Protein AF-A0ABD3DBG8-F1 (afdb_monomer)

Sequence (83 aa):
MVEKKEKYAEEGIEKSEQEIVTEVFGHANGYIKGLGYGPKPPGKRNSQLHKELEETRAELGESRTDKEAYKSTVDALTDQLKE

Mean predicted aligned error: 17.59 Å

Organism: NCBI:txid1961234

Structure (mmCIF, N/CA/C/O backbone):
data_AF-A0ABD3DBG8-F1
#
_entry.id   AF-A0ABD3DBG8-F1
#
loop_
_atom_site.group_PDB
_atom_site.id
_atom_site.type_symbol
_atom_site.label_atom_id
_atom_site.label_alt_id
_atom_site.label_comp_id
_atom_site.label_asym_id
_atom_site.label_entity_id
_atom_site.label_seq_id
_atom_site.pdbx_PDB_ins_code
_atom_site.Cartn_x
_atom_site.Cartn_y
_atom_site.Cartn_z
_atom_site.occupancy
_atom_site.B_iso_or_equiv
_atom_site.auth_seq_id
_atom_site.auth_comp_id
_atom_site.auth_asym_id
_atom_site.auth_atom_id
_atom_site.pdbx_PDB_model_num
ATOM 1 N N . MET A 1 1 ? -44.000 -28.858 72.768 1.00 41.34 1 MET A N 1
ATOM 2 C CA . MET A 1 1 ? -42.871 -28.838 71.814 1.00 41.34 1 MET A CA 1
ATOM 3 C C . MET A 1 1 ? -43.123 -27.677 70.872 1.00 41.34 1 MET A C 1
ATOM 5 O O . MET A 1 1 ? -44.173 -27.654 70.251 1.00 41.34 1 MET A O 1
ATOM 9 N N . VAL A 1 2 ? -42.271 -26.654 70.904 1.00 42.28 2 VAL A N 1
ATOM 10 C CA . VAL A 1 2 ? -42.457 -25.420 70.129 1.00 42.28 2 VAL A CA 1
ATOM 11 C C . VAL A 1 2 ? -41.687 -25.580 68.827 1.00 42.28 2 VAL A C 1
ATOM 13 O O . VAL A 1 2 ? -40.457 -25.598 68.842 1.00 42.28 2 VAL A O 1
ATOM 16 N N . GLU A 1 3 ? -42.406 -25.734 67.719 1.00 50.28 3 GLU A N 1
ATOM 17 C CA . GLU A 1 3 ? -41.829 -25.651 66.381 1.00 50.28 3 GLU A CA 1
ATOM 18 C C . GLU A 1 3 ? -41.327 -24.221 66.170 1.00 50.28 3 GLU A C 1
ATOM 20 O O . GLU A 1 3 ? -42.093 -23.253 66.144 1.00 50.28 3 GLU A O 1
ATOM 25 N N . LYS A 1 4 ? -40.002 -24.074 66.095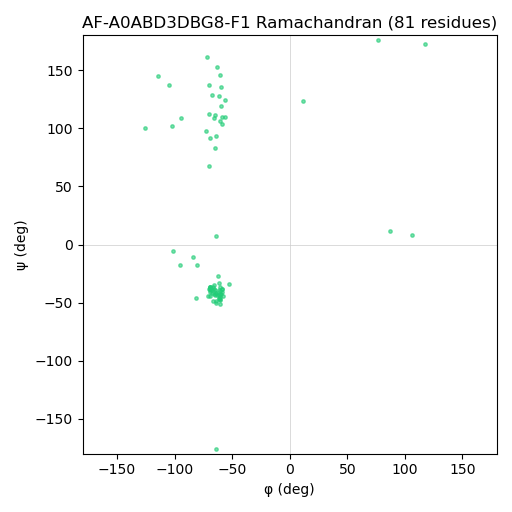 1.00 47.25 4 LYS A N 1
ATOM 26 C CA . LYS A 1 4 ? -39.372 -22.814 65.722 1.00 47.25 4 LYS A CA 1
ATOM 27 C C . LYS A 1 4 ? -39.754 -22.529 64.273 1.00 47.25 4 LYS A C 1
ATOM 29 O O . LYS A 1 4 ? -39.258 -23.182 63.365 1.00 47.25 4 LYS A O 1
ATOM 34 N N . LYS A 1 5 ? -40.615 -21.532 64.066 1.00 51.19 5 LYS A N 1
ATOM 35 C CA . LYS A 1 5 ? -40.715 -20.849 62.776 1.00 51.19 5 LYS A CA 1
ATOM 36 C C . LYS A 1 5 ? -39.350 -20.225 62.506 1.00 51.19 5 LYS A C 1
ATOM 38 O O . LYS A 1 5 ? -38.977 -19.263 63.179 1.00 51.19 5 LYS A O 1
ATOM 43 N N . GLU A 1 6 ? -38.597 -20.804 61.580 1.00 52.12 6 GLU A N 1
ATOM 44 C CA . GLU A 1 6 ? -37.422 -20.161 61.007 1.00 52.12 6 GLU A CA 1
ATOM 45 C C . GLU A 1 6 ? -37.892 -18.851 60.376 1.00 52.12 6 GLU A C 1
ATOM 47 O O . GLU A 1 6 ? -38.575 -18.822 59.354 1.00 52.12 6 GLU A O 1
ATOM 52 N N . LYS A 1 7 ? -37.608 -17.744 61.063 1.00 42.12 7 LYS A N 1
ATOM 53 C CA . LYS A 1 7 ? -37.695 -16.420 60.470 1.00 42.12 7 LYS A CA 1
ATOM 54 C C . LYS A 1 7 ? -36.507 -16.317 59.526 1.00 42.12 7 LYS A C 1
ATOM 56 O O . LYS A 1 7 ? -35.402 -16.027 59.975 1.00 42.12 7 LYS A O 1
ATOM 61 N N . TYR A 1 8 ? -36.735 -16.566 58.243 1.00 46.56 8 TYR A N 1
ATOM 62 C CA . TYR A 1 8 ? -35.863 -16.032 57.208 1.00 46.56 8 TYR A CA 1
ATOM 63 C C . TYR A 1 8 ? -36.019 -14.515 57.284 1.00 46.56 8 TYR A C 1
ATOM 65 O O . TYR A 1 8 ? -36.987 -13.944 56.789 1.00 46.56 8 TYR A O 1
ATOM 73 N N . ALA A 1 9 ? -35.137 -13.872 58.044 1.00 45.75 9 ALA A N 1
ATOM 74 C CA . ALA A 1 9 ? -34.918 -12.450 57.899 1.00 45.75 9 ALA A CA 1
ATOM 75 C C . ALA A 1 9 ? -34.228 -12.290 56.545 1.00 45.75 9 ALA A C 1
ATOM 77 O O . ALA A 1 9 ? -33.013 -12.432 56.439 1.00 45.75 9 ALA A O 1
ATOM 78 N N . GLU A 1 10 ? -35.017 -12.084 55.493 1.00 54.91 10 GLU A N 1
ATOM 79 C CA . GLU A 1 10 ? -34.509 -11.459 54.281 1.00 54.91 10 GLU A CA 1
ATOM 80 C C . GLU A 1 10 ? -34.126 -10.027 54.664 1.00 54.91 10 GLU A C 1
ATOM 82 O O . GLU A 1 10 ? -34.894 -9.084 54.496 1.00 54.91 10 GLU A O 1
ATOM 87 N N . GLU A 1 11 ? -32.925 -9.851 55.213 1.00 58.94 11 GLU A N 1
ATOM 88 C CA . GLU A 1 11 ? -32.205 -8.584 55.092 1.00 58.94 11 GLU A CA 1
ATOM 89 C C . GLU A 1 11 ? -31.766 -8.465 53.628 1.00 58.94 11 GLU A C 1
ATOM 91 O O . GLU A 1 11 ? -30.598 -8.605 53.267 1.00 58.94 11 GLU A O 1
ATOM 96 N N . GLY A 1 12 ? -32.757 -8.313 52.750 1.00 60.84 12 GLY A N 1
ATOM 97 C CA . GLY A 1 12 ? -32.543 -8.025 51.350 1.00 60.84 12 GLY A CA 1
ATOM 98 C C . GLY A 1 12 ? -32.024 -6.603 51.255 1.00 60.84 12 GLY A C 1
ATOM 99 O O . GLY A 1 12 ? -32.743 -5.653 51.551 1.00 60.84 12 GLY A O 1
ATOM 100 N N . ILE A 1 13 ? -30.766 -6.449 50.855 1.00 70.25 13 ILE A N 1
ATOM 101 C CA . ILE A 1 13 ? -30.288 -5.166 50.349 1.00 70.25 13 ILE A CA 1
ATOM 102 C C . ILE A 1 13 ? -31.154 -4.856 49.125 1.00 70.25 13 ILE A C 1
ATOM 104 O O . ILE A 1 13 ? -31.164 -5.645 48.178 1.00 70.25 13 ILE A O 1
ATOM 108 N N . GLU A 1 14 ? -31.899 -3.749 49.156 1.00 76.56 14 GLU A N 1
ATOM 109 C CA . GLU A 1 14 ? -32.620 -3.270 47.977 1.00 76.56 14 GLU A CA 1
ATOM 110 C C . GLU A 1 14 ? -31.599 -3.014 46.867 1.00 76.56 14 GLU A C 1
ATOM 112 O O . GLU A 1 14 ? -30.768 -2.112 46.959 1.00 76.56 14 GLU A O 1
ATOM 117 N N . LYS A 1 15 ? -31.637 -3.858 45.836 1.00 76.38 15 LYS A N 1
ATOM 118 C CA . LYS A 1 15 ? -30.838 -3.710 44.624 1.00 76.38 15 LYS A CA 1
ATOM 119 C C . LYS A 1 15 ? -31.743 -3.218 43.511 1.00 76.38 15 LYS A C 1
ATOM 121 O O . LYS A 1 15 ? -32.858 -3.712 43.333 1.00 76.38 15 LYS A O 1
ATOM 126 N N . SER A 1 16 ? -31.249 -2.266 42.739 1.00 80.62 16 SER A N 1
ATOM 127 C CA . SER A 1 16 ? -31.868 -1.874 41.480 1.00 80.62 16 SER A CA 1
ATOM 128 C C . SER A 1 16 ? -31.855 -3.045 40.493 1.00 80.62 16 SER A C 1
ATOM 130 O O . SER A 1 16 ? -30.970 -3.904 40.522 1.00 80.62 16 SER A O 1
ATOM 132 N N . GLU A 1 17 ? -32.812 -3.066 39.564 1.00 74.69 17 GLU A N 1
ATOM 133 C CA . GLU A 1 17 ? -32.873 -4.087 38.508 1.00 74.69 17 GLU A CA 1
ATOM 134 C C . GLU A 1 17 ? -31.544 -4.205 37.742 1.00 74.69 17 GLU A C 1
ATOM 136 O O . GLU A 1 17 ? -31.126 -5.295 37.365 1.00 74.69 17 GLU A O 1
ATOM 141 N N . GLN A 1 18 ? -30.835 -3.088 37.564 1.00 72.19 18 GLN A N 1
ATOM 142 C CA . GLN A 1 18 ? -29.547 -3.024 36.873 1.00 72.19 18 GLN A CA 1
ATOM 143 C C . GLN A 1 18 ? -28.420 -3.710 37.655 1.00 72.19 18 GLN A C 1
ATOM 145 O O . GLN A 1 18 ? -27.575 -4.377 37.054 1.00 72.19 18 GLN A O 1
ATOM 150 N N . GLU A 1 19 ? -28.407 -3.583 38.982 1.00 78.38 19 GLU A N 1
ATOM 151 C CA . GLU A 1 19 ? -27.442 -4.267 39.850 1.00 78.38 19 GLU A CA 1
ATOM 152 C C . GLU A 1 19 ? -27.681 -5.774 39.848 1.00 78.38 19 GLU A C 1
ATOM 154 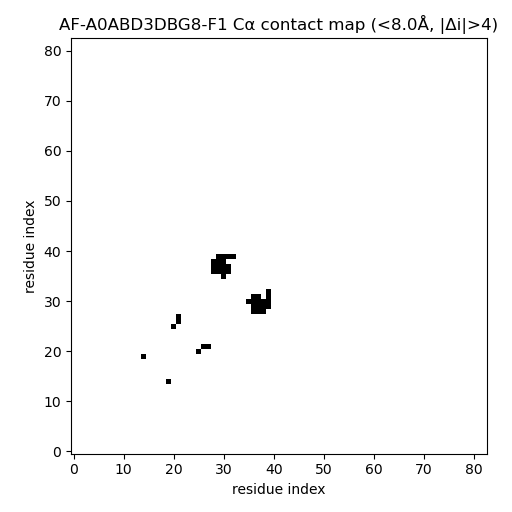O O . GLU A 1 19 ? -26.730 -6.538 39.699 1.00 78.38 19 GLU A O 1
ATOM 159 N N . ILE A 1 20 ? -28.948 -6.194 39.905 1.00 79.50 20 IL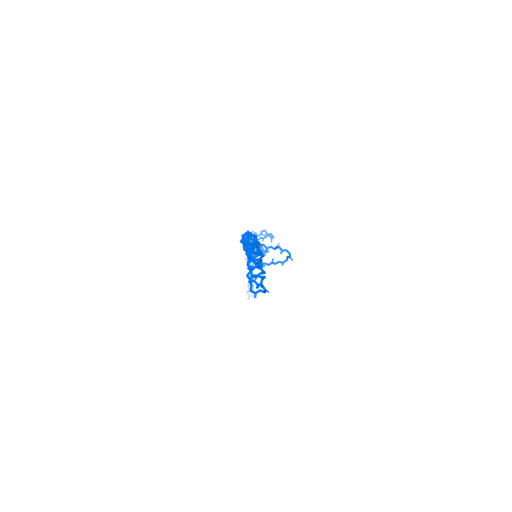E A N 1
ATOM 160 C CA . ILE A 1 20 ? -29.335 -7.608 39.803 1.00 79.50 20 ILE A CA 1
ATOM 161 C C . ILE A 1 20 ? -28.897 -8.176 38.449 1.00 79.50 20 ILE A C 1
ATOM 163 O O . ILE A 1 20 ? -28.276 -9.235 38.383 1.00 79.50 20 ILE A O 1
ATOM 167 N N . VAL A 1 21 ? -29.169 -7.458 37.356 1.00 72.75 21 VAL A N 1
ATOM 168 C CA . VAL A 1 21 ? -28.761 -7.871 36.006 1.00 72.75 21 VAL A CA 1
ATOM 169 C C . VAL A 1 21 ? -27.240 -7.990 35.900 1.00 72.75 21 VAL A C 1
ATOM 171 O O . VAL A 1 21 ? -26.746 -8.961 35.333 1.00 72.75 21 VAL A O 1
ATOM 174 N N . THR A 1 22 ? -26.489 -7.049 36.470 1.00 77.56 22 THR A N 1
ATOM 175 C CA . THR A 1 22 ? -25.018 -7.057 36.429 1.00 77.56 22 THR A CA 1
ATOM 176 C C . THR A 1 22 ? -24.421 -8.183 37.272 1.00 77.56 22 THR A C 1
ATOM 178 O O . THR A 1 22 ? -23.422 -8.784 36.884 1.00 77.56 22 THR A O 1
ATOM 181 N N . GLU A 1 23 ? -25.023 -8.493 38.416 1.00 75.12 23 GLU A N 1
ATOM 182 C CA . GLU A 1 23 ? -24.600 -9.588 39.289 1.00 75.12 23 GLU A CA 1
ATOM 183 C C . GLU A 1 23 ? -24.876 -10.962 38.665 1.00 75.12 23 GLU A C 1
ATOM 185 O O . GLU A 1 23 ? -24.035 -11.854 38.751 1.00 75.12 23 GLU A O 1
ATOM 190 N N . VAL A 1 24 ? -26.021 -11.122 37.992 1.00 70.94 24 VAL A N 1
ATOM 191 C CA . VAL A 1 24 ? -26.438 -12.396 37.384 1.00 70.94 24 VAL A CA 1
ATOM 192 C C . VAL A 1 24 ? -25.771 -12.639 36.029 1.00 70.94 24 VAL A C 1
ATOM 194 O O . VAL A 1 24 ? -25.293 -13.741 35.763 1.00 70.94 24 VAL A O 1
ATOM 197 N N . PHE A 1 25 ? -25.746 -11.632 35.155 1.00 70.50 25 PHE A N 1
ATOM 198 C CA . PHE A 1 25 ? -25.274 -11.769 33.772 1.00 70.50 25 PHE A CA 1
ATOM 199 C C . PHE A 1 25 ? -23.855 -11.228 33.551 1.00 70.50 25 PHE A C 1
ATOM 201 O O . PHE A 1 25 ? -23.293 -11.403 32.468 1.00 70.50 25 PHE A O 1
ATOM 208 N N . GLY A 1 26 ? -23.255 -10.599 34.564 1.00 69.50 26 GLY A N 1
ATOM 209 C CA . GLY A 1 26 ? -21.993 -9.880 34.433 1.00 69.50 26 GLY A CA 1
ATOM 210 C C . GLY A 1 26 ? -22.160 -8.514 33.760 1.00 69.50 26 GLY A C 1
ATOM 211 O O . GLY A 1 26 ? -23.235 -8.125 33.305 1.00 69.50 26 GLY A O 1
ATOM 212 N N . HIS A 1 27 ? -21.063 -7.760 33.678 1.00 68.56 27 HIS A N 1
ATOM 213 C CA . HIS A 1 27 ? -21.043 -6.504 32.930 1.00 68.56 27 HIS A CA 1
ATOM 214 C C . HIS A 1 27 ? -21.128 -6.795 31.426 1.00 68.56 27 HIS A C 1
ATOM 216 O O . HIS A 1 27 ? -20.443 -7.689 30.925 1.00 68.56 27 HIS A O 1
ATOM 222 N N . ALA A 1 28 ? -21.930 -6.017 30.690 1.00 64.69 28 ALA A N 1
ATOM 223 C CA . ALA A 1 28 ? -21.997 -6.107 29.235 1.00 64.69 28 ALA A CA 1
ATOM 224 C C . ALA A 1 28 ? -20.594 -5.911 28.629 1.00 64.69 28 ALA A C 1
ATOM 226 O O . ALA A 1 28 ? -20.025 -4.817 28.670 1.00 64.69 28 ALA A O 1
ATOM 227 N N . ASN A 1 29 ? -20.017 -6.987 28.091 1.00 62.69 29 ASN A N 1
ATOM 228 C CA . ASN A 1 29 ? -18.678 -6.952 27.517 1.00 62.69 29 ASN A CA 1
ATOM 229 C C . ASN A 1 29 ? -18.673 -6.084 26.253 1.00 62.69 29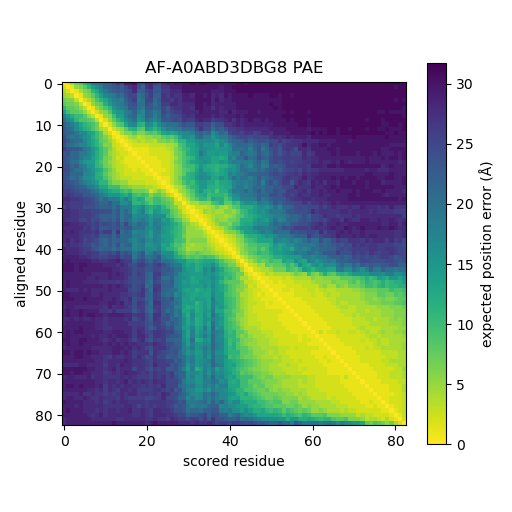 ASN A C 1
ATOM 231 O O . ASN A 1 29 ? -19.51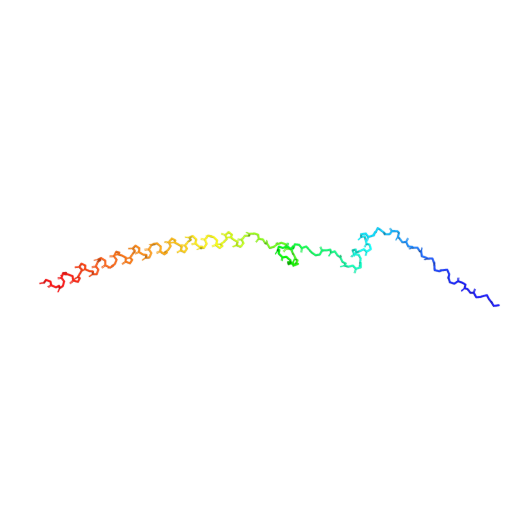0 -6.245 25.367 1.00 62.69 29 ASN A O 1
ATOM 235 N N . GLY A 1 30 ? -17.736 -5.134 26.220 1.00 65.19 30 GLY A N 1
ATOM 236 C CA . GLY A 1 30 ? -17.683 -4.034 25.264 1.00 65.19 30 GLY A CA 1
ATOM 237 C C . GLY A 1 30 ? -17.491 -4.406 23.787 1.00 65.19 30 GLY A C 1
ATOM 238 O O . GLY A 1 30 ? -17.483 -5.562 23.392 1.00 65.19 30 GLY A O 1
ATOM 239 N N . TYR A 1 31 ? -17.369 -3.321 23.020 1.00 59.31 31 TYR A N 1
ATOM 240 C CA . TYR A 1 31 ? -17.353 -3.115 21.567 1.00 59.31 31 TYR A CA 1
ATOM 241 C C . TYR A 1 31 ? -17.747 -4.226 20.577 1.00 59.31 31 TYR A C 1
ATOM 243 O O . TYR A 1 31 ? -17.078 -5.233 20.374 1.00 59.31 31 TYR A O 1
ATOM 251 N N . ILE A 1 32 ? -18.734 -3.844 19.761 1.00 62.88 32 ILE A N 1
ATOM 252 C CA . ILE A 1 32 ? -19.309 -4.611 18.670 1.00 62.88 32 ILE A CA 1
ATOM 253 C C . ILE A 1 32 ? -19.249 -3.789 17.358 1.00 62.88 32 ILE A C 1
ATOM 255 O O . ILE A 1 32 ? -20.112 -2.939 17.142 1.00 62.88 32 ILE A O 1
ATOM 259 N N . LYS A 1 33 ? -18.286 -4.016 16.434 1.00 56.19 33 LYS A N 1
ATOM 260 C CA . LYS A 1 33 ? -18.428 -3.545 15.024 1.00 56.19 33 LYS A CA 1
ATOM 261 C C . LYS A 1 33 ? -18.821 -4.702 14.129 1.00 56.19 33 LYS A C 1
ATOM 263 O O . LYS A 1 33 ? -17.985 -5.517 13.760 1.00 56.19 33 LYS A O 1
ATOM 268 N N . GLY A 1 34 ? -20.108 -4.735 13.807 1.00 61.06 34 GLY A N 1
ATOM 269 C CA . GLY A 1 34 ? -20.725 -5.780 13.000 1.00 61.06 34 GLY A CA 1
ATOM 270 C C . GLY A 1 34 ? -21.202 -7.018 13.769 1.00 61.06 34 GLY A C 1
ATOM 271 O O . GLY A 1 34 ? -21.561 -7.965 13.095 1.00 61.06 34 GLY A O 1
ATOM 272 N N . LEU A 1 35 ? -21.261 -7.002 15.115 1.00 62.88 35 LEU A N 1
ATOM 273 C CA . LEU A 1 35 ? -21.665 -8.099 16.044 1.00 62.88 35 LEU A CA 1
ATOM 274 C C . LEU A 1 35 ? -20.544 -8.809 16.858 1.00 62.88 35 LEU A C 1
ATOM 276 O O . LEU A 1 35 ? -20.831 -9.761 17.570 1.00 62.88 35 LEU A O 1
ATOM 280 N N . GLY A 1 36 ? -19.289 -8.334 16.848 1.00 58.41 36 GLY A N 1
ATOM 281 C CA . GLY A 1 36 ? -18.221 -8.878 17.722 1.00 58.41 36 GLY A CA 1
ATOM 282 C C . GLY A 1 36 ? -18.339 -8.526 19.220 1.00 58.41 36 GLY A C 1
ATOM 283 O O . GLY A 1 36 ? -18.996 -7.557 19.542 1.00 58.41 36 GLY A O 1
ATOM 284 N N . TYR A 1 37 ? -17.666 -9.264 20.115 1.00 60.00 37 TYR A N 1
ATOM 285 C CA . TYR A 1 37 ? -17.524 -8.947 21.553 1.00 60.00 37 TYR A CA 1
ATOM 286 C C . TYR A 1 37 ? -16.054 -8.642 21.905 1.00 60.00 37 TYR A C 1
ATOM 288 O O . TYR A 1 37 ? -15.149 -9.283 21.368 1.00 60.00 37 TYR A O 1
ATOM 296 N N . GLY A 1 38 ? -15.808 -7.714 22.834 1.00 67.69 38 GLY A N 1
ATOM 297 C CA . GLY A 1 38 ? -14.478 -7.332 23.333 1.00 67.69 38 GLY A CA 1
ATOM 298 C C . GLY A 1 38 ? -14.101 -5.868 23.042 1.00 67.69 38 GLY A C 1
ATOM 299 O O . GLY A 1 38 ? -14.825 -5.157 22.359 1.00 67.69 38 GLY A O 1
ATOM 300 N N . PRO A 1 39 ? -12.982 -5.346 23.573 1.00 66.81 39 PRO A N 1
ATOM 301 C CA . PRO A 1 39 ? -12.595 -3.945 23.388 1.00 66.81 39 PRO A CA 1
ATOM 302 C C . PRO A 1 39 ? -12.385 -3.571 21.910 1.00 66.81 39 PRO A C 1
ATOM 304 O O . PRO A 1 39 ? -11.912 -4.367 21.099 1.00 66.81 39 PRO A O 1
ATOM 307 N N . LYS A 1 40 ? -12.722 -2.320 21.559 1.00 72.56 40 LYS A N 1
ATOM 308 C CA . LYS A 1 40 ? -12.685 -1.816 20.177 1.00 72.56 40 LYS A CA 1
ATOM 309 C C . LYS A 1 40 ? -11.294 -1.989 19.565 1.00 72.56 40 LYS A C 1
ATOM 311 O O . LYS A 1 40 ? -10.345 -1.436 20.123 1.00 72.56 40 LYS A O 1
ATOM 316 N N . PRO A 1 41 ? -11.155 -2.665 18.404 1.00 68.69 41 PRO A N 1
ATOM 317 C CA . PRO A 1 41 ? -9.860 -2.775 17.760 1.00 68.69 41 PRO A CA 1
ATOM 318 C C . PRO A 1 41 ? -9.336 -1.370 17.429 1.00 68.69 41 PRO A C 1
ATOM 320 O O . PRO A 1 41 ? -10.099 -0.522 16.945 1.00 68.69 41 PRO A O 1
ATOM 323 N N . PRO A 1 42 ? -8.047 -1.096 17.694 1.00 67.62 42 PRO A N 1
ATOM 324 C CA . PRO A 1 42 ? -7.462 0.202 17.413 1.00 67.62 42 PRO A CA 1
ATOM 325 C C . PRO A 1 42 ? -7.553 0.475 15.909 1.00 67.62 42 PRO A C 1
ATOM 327 O O . PRO A 1 42 ? -7.112 -0.329 15.089 1.00 67.62 42 PRO A O 1
ATOM 330 N N . GLY A 1 43 ? -8.098 1.634 15.530 1.00 64.50 43 GLY A N 1
ATOM 331 C CA . GLY A 1 43 ? -8.319 2.030 14.128 1.00 64.50 43 GLY A CA 1
ATOM 332 C C . GLY A 1 43 ? -7.049 2.202 13.277 1.00 64.50 43 GLY A C 1
ATOM 333 O O . GLY A 1 43 ? -7.139 2.659 12.144 1.00 64.50 43 GLY A O 1
ATOM 334 N N . LYS A 1 44 ? -5.873 1.841 13.805 1.00 61.97 44 LYS A N 1
ATOM 335 C CA . LYS A 1 44 ? -4.556 2.028 13.182 1.00 61.97 44 LYS A CA 1
ATOM 336 C C . LYS A 1 44 ? -4.196 0.978 12.123 1.00 61.97 44 LYS A C 1
ATOM 338 O O . LYS A 1 44 ? -3.324 1.242 11.302 1.00 61.97 44 LYS A O 1
ATOM 343 N N . ARG A 1 45 ? -4.876 -0.180 12.081 1.00 61.44 45 ARG A N 1
ATOM 344 C CA . ARG A 1 45 ? -4.622 -1.191 11.029 1.00 61.44 45 ARG A CA 1
ATOM 345 C C . ARG A 1 45 ? -4.845 -0.628 9.627 1.00 61.44 45 ARG A C 1
ATOM 347 O O . ARG A 1 45 ? -4.048 -0.898 8.741 1.00 61.44 45 ARG A O 1
ATOM 354 N N . ASN A 1 46 ? -5.867 0.211 9.446 1.00 63.38 46 ASN A N 1
ATOM 355 C CA . ASN A 1 46 ? -6.128 0.817 8.142 1.00 63.38 46 ASN A CA 1
ATOM 356 C C . ASN A 1 46 ? -5.049 1.837 7.755 1.00 63.38 46 ASN A C 1
ATOM 358 O O . ASN A 1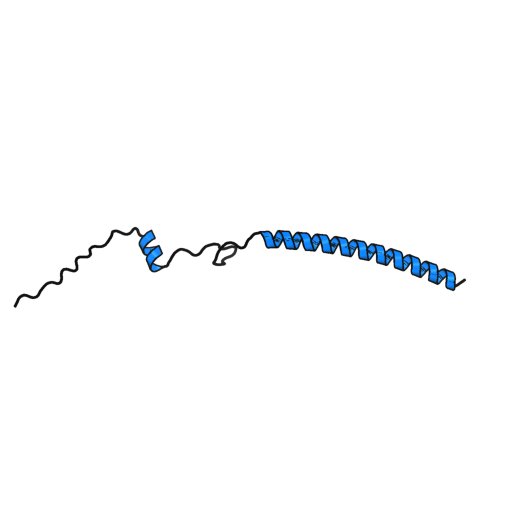 46 ? -4.675 1.889 6.593 1.00 63.38 46 ASN A O 1
ATOM 362 N N . SER A 1 47 ? -4.501 2.613 8.699 1.00 70.38 47 SER A N 1
ATOM 363 C CA . SER A 1 47 ? -3.472 3.610 8.368 1.00 70.38 47 SER A CA 1
ATOM 364 C C . SER A 1 47 ? -2.145 2.987 7.930 1.00 70.38 47 SER A C 1
ATOM 366 O O . SER A 1 47 ? -1.511 3.514 7.024 1.00 70.38 47 SER A O 1
ATOM 368 N N . GLN A 1 48 ? -1.734 1.869 8.538 1.00 78.44 48 GLN A N 1
ATOM 369 C CA . GLN A 1 48 ? -0.531 1.148 8.102 1.00 78.44 48 GLN A CA 1
ATOM 370 C C . GLN A 1 48 ? -0.736 0.492 6.739 1.00 78.44 48 GLN A C 1
ATOM 372 O O . GLN A 1 48 ? 0.096 0.671 5.860 1.00 78.44 48 GLN A O 1
ATOM 377 N N . LEU A 1 49 ? -1.887 -0.153 6.531 1.00 81.12 49 LEU A N 1
ATOM 378 C CA . LEU A 1 49 ? -2.208 -0.788 5.255 1.00 81.12 49 LEU A CA 1
ATOM 379 C C . LEU A 1 49 ? -2.268 0.227 4.101 1.00 81.12 49 LEU A C 1
ATOM 381 O O . LEU A 1 49 ? -1.800 -0.050 3.004 1.00 81.12 49 LEU A O 1
ATOM 385 N N . HIS A 1 50 ? -2.819 1.421 4.347 1.00 80.31 50 HIS A N 1
ATOM 386 C CA . HIS A 1 50 ? -2.822 2.495 3.354 1.00 80.31 50 HIS A CA 1
ATOM 387 C C . HIS A 1 50 ? -1.414 2.990 3.028 1.00 80.31 50 HIS A C 1
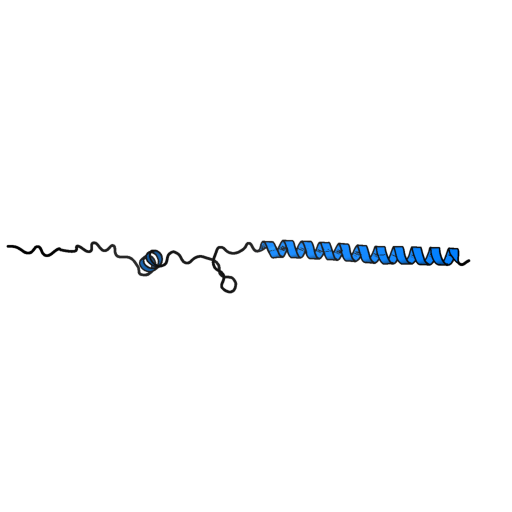ATOM 389 O O . HIS A 1 50 ? -1.128 3.255 1.866 1.00 80.31 50 HIS A O 1
ATOM 395 N N . LYS A 1 51 ? -0.539 3.093 4.032 1.00 85.81 51 LYS A N 1
ATOM 396 C CA . LYS A 1 51 ? 0.843 3.524 3.828 1.00 85.81 51 LYS A CA 1
ATOM 397 C C . LYS A 1 51 ? 1.636 2.503 3.006 1.00 85.81 51 LYS A C 1
ATOM 399 O O . LYS A 1 51 ? 2.234 2.884 2.010 1.00 85.81 51 LYS A O 1
ATOM 404 N N . GLU A 1 52 ? 1.561 1.223 3.369 1.00 88.12 52 GLU A N 1
ATOM 405 C CA . GLU A 1 52 ? 2.216 0.133 2.626 1.00 88.12 52 GLU A CA 1
ATOM 406 C C . GLU A 1 52 ? 1.729 0.062 1.173 1.00 88.12 52 GLU A C 1
ATOM 408 O O . GLU A 1 52 ? 2.504 -0.176 0.250 1.00 88.12 52 GLU A O 1
ATOM 413 N N . LEU A 1 53 ? 0.436 0.304 0.947 1.00 90.94 53 LEU A N 1
ATOM 414 C CA . LEU A 1 53 ? -0.149 0.273 -0.389 1.00 90.94 53 LEU A CA 1
ATOM 415 C C . LEU A 1 53 ? 0.327 1.440 -1.267 1.00 90.94 53 LEU A C 1
ATOM 417 O O . LEU A 1 53 ? 0.536 1.248 -2.464 1.00 90.94 53 LEU A O 1
ATOM 421 N N . GLU A 1 54 ? 0.517 2.627 -0.691 1.00 90.94 54 GLU A N 1
ATOM 422 C CA . GLU A 1 54 ? 1.110 3.769 -1.397 1.00 90.94 54 GLU A CA 1
ATOM 423 C C . GLU A 1 54 ? 2.602 3.550 -1.689 1.00 90.94 54 GLU A C 1
ATOM 425 O O . GLU A 1 54 ? 3.040 3.807 -2.809 1.00 90.94 54 GLU A O 1
ATOM 430 N N . GLU A 1 55 ? 3.363 2.994 -0.743 1.00 93.38 55 GLU A N 1
ATOM 431 C CA . GLU A 1 55 ? 4.775 2.627 -0.950 1.00 93.38 55 GLU A CA 1
ATOM 432 C C . GLU A 1 55 ? 4.918 1.593 -2.081 1.00 93.38 55 GLU A C 1
ATOM 434 O O . GLU A 1 55 ? 5.654 1.815 -3.041 1.00 93.38 55 GLU A O 1
ATOM 439 N N . THR A 1 56 ? 4.105 0.533 -2.062 1.00 93.69 56 THR A N 1
ATOM 440 C CA . THR A 1 56 ? 4.103 -0.504 -3.112 1.00 93.69 56 THR A CA 1
ATOM 441 C C . THR A 1 56 ? 3.754 0.071 -4.492 1.00 93.69 56 THR A C 1
ATOM 443 O O . THR A 1 56 ? 4.273 -0.368 -5.520 1.00 93.69 56 THR A O 1
ATOM 446 N N . ARG A 1 57 ? 2.846 1.055 -4.552 1.00 93.75 57 ARG A N 1
ATOM 447 C CA . ARG A 1 57 ? 2.481 1.727 -5.810 1.00 93.75 57 ARG A CA 1
ATOM 448 C C . ARG A 1 57 ? 3.632 2.551 -6.371 1.00 93.75 57 ARG A C 1
ATOM 450 O O . ARG A 1 57 ? 3.809 2.554 -7.589 1.00 93.75 57 ARG A O 1
ATOM 457 N N . ALA A 1 58 ? 4.383 3.231 -5.509 1.00 94.12 58 ALA A N 1
ATOM 458 C CA . ALA A 1 58 ? 5.551 4.001 -5.913 1.00 94.12 58 ALA A CA 1
ATOM 459 C C . ALA A 1 58 ? 6.641 3.082 -6.488 1.00 94.12 58 ALA A C 1
ATOM 461 O O . ALA A 1 58 ? 7.081 3.306 -7.616 1.00 94.12 58 ALA A O 1
ATOM 462 N N . GLU A 1 59 ? 6.975 1.995 -5.786 1.00 94.94 59 GLU A N 1
ATOM 463 C CA . GLU A 1 59 ? 7.957 0.995 -6.239 1.00 94.94 59 GLU A CA 1
ATOM 464 C C . GLU A 1 59 ? 7.566 0.362 -7.585 1.00 94.94 59 GLU A C 1
ATOM 466 O O . GLU A 1 59 ? 8.397 0.179 -8.477 1.00 94.94 59 GLU A O 1
ATOM 471 N N . LEU A 1 60 ? 6.277 0.065 -7.784 1.00 94.88 60 LEU A N 1
ATOM 472 C CA . LEU A 1 60 ? 5.785 -0.466 -9.056 1.00 94.88 60 LEU A CA 1
ATOM 473 C C . LEU A 1 60 ? 5.919 0.549 -10.202 1.00 94.88 60 LEU A C 1
ATOM 475 O O . LEU A 1 60 ? 6.136 0.154 -11.350 1.00 94.88 60 LEU A O 1
ATOM 479 N N . GLY A 1 61 ? 5.752 1.840 -9.908 1.00 93.94 61 GLY A N 1
ATOM 480 C CA . GLY A 1 61 ? 5.956 2.922 -10.867 1.00 93.94 61 GLY A CA 1
ATOM 481 C C . GLY A 1 61 ? 7.411 3.007 -11.320 1.00 93.94 61 GLY A C 1
ATOM 482 O O . GLY A 1 61 ? 7.672 2.965 -12.520 1.00 93.94 61 GLY A O 1
ATOM 483 N N . GLU A 1 62 ? 8.337 3.036 -10.364 1.00 94.12 62 GLU A N 1
ATOM 484 C CA . GLU A 1 62 ? 9.784 3.070 -10.611 1.00 94.12 62 GLU A CA 1
ATOM 485 C C . GLU A 1 62 ? 10.256 1.834 -11.394 1.00 94.12 62 GLU A C 1
ATOM 487 O O . GLU A 1 62 ? 10.912 1.942 -12.430 1.00 94.12 62 GLU A O 1
ATOM 492 N N . SER A 1 63 ? 9.801 0.642 -11.004 1.00 94.25 63 SER A N 1
ATOM 493 C CA . SER A 1 63 ? 10.147 -0.593 -11.716 1.00 94.25 63 SER A CA 1
ATOM 494 C C . SER A 1 63 ? 9.669 -0.598 -13.177 1.00 94.25 63 SER A C 1
ATOM 496 O O . SER A 1 63 ? 10.326 -1.166 -14.054 1.00 94.25 63 SER A O 1
ATOM 498 N N . ARG A 1 64 ? 8.530 0.043 -13.478 1.00 94.44 64 ARG A N 1
ATOM 499 C CA . ARG A 1 64 ? 8.033 0.171 -14.858 1.00 94.44 64 ARG A CA 1
ATOM 500 C C . ARG A 1 64 ? 8.888 1.121 -15.684 1.00 94.44 64 ARG A C 1
ATOM 502 O O . ARG A 1 64 ? 9.214 0.767 -16.816 1.00 94.44 64 ARG A O 1
ATOM 509 N N . THR A 1 65 ? 9.266 2.271 -15.131 1.00 94.31 65 THR A N 1
ATOM 510 C CA . THR A 1 65 ? 10.131 3.230 -15.832 1.00 94.31 65 THR A CA 1
ATOM 511 C C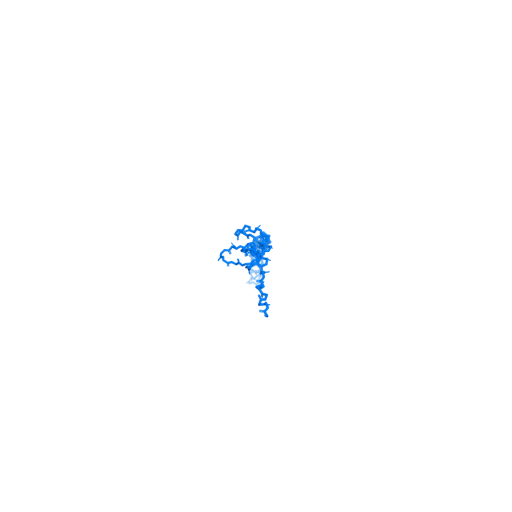 . THR A 1 65 ? 11.504 2.634 -16.107 1.00 94.31 65 THR A C 1
ATOM 513 O O . THR A 1 65 ? 12.001 2.733 -17.228 1.00 94.31 65 THR A O 1
ATOM 516 N N . ASP A 1 66 ? 12.070 1.917 -15.137 1.00 94.38 66 ASP A N 1
ATOM 517 C CA . ASP A 1 66 ? 13.356 1.240 -15.299 1.00 94.38 66 ASP A CA 1
ATOM 518 C C . ASP A 1 66 ? 13.280 0.161 -16.375 1.00 94.38 66 ASP A C 1
ATOM 520 O O . ASP A 1 66 ? 14.146 0.068 -17.243 1.00 94.38 66 ASP A O 1
ATOM 524 N N . LYS A 1 67 ? 12.205 -0.634 -16.379 1.00 95.19 67 LYS A N 1
ATOM 525 C CA . LYS A 1 67 ? 11.987 -1.659 -17.403 1.00 95.19 67 LYS A CA 1
ATOM 526 C C . LYS A 1 67 ? 11.909 -1.059 -18.807 1.00 95.19 67 LYS A C 1
ATOM 528 O O . LYS A 1 67 ? 12.457 -1.644 -19.740 1.00 95.19 67 LYS A O 1
ATOM 533 N N . GLU A 1 68 ? 11.221 0.065 -18.974 1.00 94.50 68 GLU A N 1
ATOM 534 C CA . GLU A 1 68 ? 11.137 0.765 -20.260 1.00 94.50 68 GLU A CA 1
ATOM 535 C C . GLU A 1 68 ? 12.500 1.315 -20.691 1.00 94.50 68 GLU A C 1
ATOM 537 O O . GLU A 1 68 ? 12.890 1.130 -21.847 1.00 94.50 68 GLU A O 1
ATOM 542 N N . ALA A 1 69 ? 13.258 1.898 -19.760 1.00 94.00 69 ALA A N 1
ATOM 543 C CA . ALA A 1 69 ? 14.611 2.375 -20.016 1.00 94.00 69 ALA A CA 1
ATOM 544 C C . ALA A 1 69 ? 15.538 1.229 -20.445 1.00 94.00 69 ALA A C 1
ATOM 546 O O . ALA A 1 69 ? 16.155 1.309 -21.504 1.00 94.00 69 ALA A O 1
ATOM 547 N N . TYR A 1 70 ? 15.579 0.125 -19.692 1.00 94.69 70 TYR A N 1
ATOM 548 C CA . TYR A 1 70 ? 16.396 -1.040 -20.039 1.00 94.69 70 TYR A CA 1
ATOM 549 C C . TYR A 1 70 ? 16.002 -1.649 -21.378 1.00 94.69 70 TYR A C 1
ATOM 551 O O . TYR A 1 70 ? 16.880 -2.030 -22.150 1.00 94.69 70 TYR A O 1
ATOM 559 N N . LYS A 1 71 ? 14.701 -1.721 -21.676 1.00 96.19 71 LYS A N 1
ATOM 560 C CA . LYS A 1 71 ? 14.225 -2.219 -22.965 1.00 96.19 71 LYS A CA 1
ATOM 561 C C . LYS A 1 71 ? 14.741 -1.351 -24.115 1.00 96.19 71 LYS A C 1
ATOM 563 O O . LYS A 1 71 ? 15.292 -1.893 -25.063 1.00 96.19 71 LYS A O 1
ATOM 568 N N . SER A 1 72 ? 14.642 -0.028 -23.985 1.00 94.19 72 SER A N 1
ATOM 569 C CA . SER A 1 72 ? 15.177 0.919 -24.971 1.00 94.19 72 SER A CA 1
ATOM 570 C C . SER A 1 72 ? 16.684 0.734 -25.189 1.00 94.19 72 SER A C 1
ATOM 572 O O . SER A 1 72 ? 17.150 0.660 -26.324 1.00 94.19 72 SER A O 1
ATOM 574 N N . THR A 1 73 ? 17.453 0.572 -24.108 1.00 95.19 73 THR A N 1
ATOM 575 C CA . THR A 1 73 ? 18.902 0.341 -24.192 1.00 95.19 73 THR A CA 1
ATOM 576 C C . THR A 1 73 ? 19.235 -0.977 -24.891 1.00 95.19 73 THR A C 1
ATOM 578 O O . THR A 1 73 ? 20.152 -1.027 -25.708 1.00 95.19 73 THR A O 1
ATOM 581 N N . VAL A 1 74 ? 18.496 -2.047 -24.587 1.00 95.69 74 VAL A N 1
ATOM 582 C CA . VAL A 1 74 ? 18.678 -3.356 -25.229 1.00 95.69 74 VAL A CA 1
ATOM 583 C C . VAL A 1 74 ? 18.346 -3.283 -26.716 1.00 95.69 74 VAL A C 1
ATOM 585 O O . VAL A 1 74 ? 19.112 -3.810 -27.521 1.00 95.69 74 VAL A O 1
ATOM 588 N N . ASP A 1 75 ? 17.255 -2.614 -27.087 1.00 94.75 75 ASP A N 1
ATOM 589 C CA . 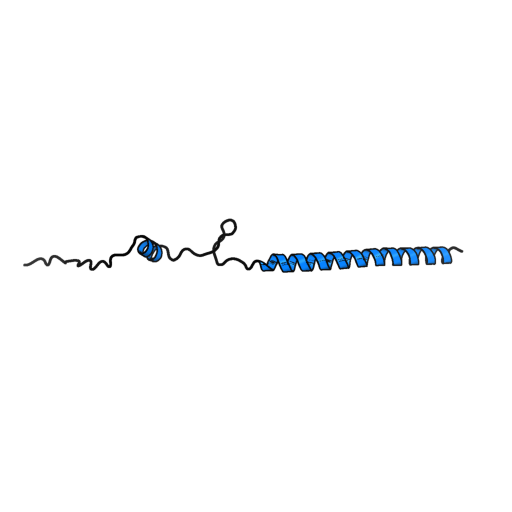ASP A 1 75 ? 16.858 -2.444 -28.486 1.00 94.75 75 ASP A CA 1
ATOM 590 C C . ASP A 1 75 ? 17.947 -1.672 -29.261 1.00 94.75 75 ASP A C 1
ATOM 592 O O . ASP A 1 75 ? 18.417 -2.145 -30.295 1.00 94.75 75 ASP A O 1
ATOM 596 N N . ALA A 1 76 ? 18.464 -0.572 -28.699 1.00 94.06 76 ALA A N 1
ATOM 597 C CA . ALA A 1 76 ? 19.539 0.216 -29.308 1.00 94.06 76 ALA A CA 1
ATOM 598 C C . ALA A 1 76 ? 20.847 -0.577 -29.500 1.00 94.06 76 ALA A C 1
ATOM 600 O O . ALA A 1 76 ? 21.474 -0.500 -30.556 1.00 94.06 76 ALA A O 1
ATOM 601 N N . LEU A 1 77 ? 21.261 -1.363 -28.500 1.00 94.19 77 LEU A N 1
ATOM 602 C CA . LEU A 1 77 ? 22.445 -2.227 -28.606 1.00 94.19 77 LEU A CA 1
ATOM 603 C C . LEU A 1 77 ? 22.242 -3.352 -29.624 1.00 94.19 77 LEU A C 1
ATOM 605 O O . LEU A 1 77 ? 23.170 -3.735 -30.333 1.00 94.19 77 LEU A O 1
ATOM 609 N N . THR A 1 78 ? 21.026 -3.888 -29.698 1.00 93.56 78 THR A N 1
ATOM 610 C CA . THR A 1 78 ? 20.678 -4.941 -30.655 1.00 93.56 78 THR A CA 1
ATOM 611 C C . THR A 1 78 ? 20.749 -4.423 -32.087 1.00 93.56 78 THR A C 1
ATOM 613 O O . THR A 1 78 ? 21.196 -5.152 -32.969 1.00 93.56 78 THR A O 1
ATOM 616 N N . ASP A 1 79 ? 20.337 -3.181 -32.324 1.00 93.12 79 ASP A N 1
ATOM 617 C CA . ASP A 1 79 ? 20.426 -2.559 -33.644 1.00 93.12 79 ASP A CA 1
ATOM 618 C C . ASP A 1 79 ? 21.879 -2.251 -34.033 1.00 93.12 79 ASP A C 1
ATOM 620 O O . ASP A 1 79 ? 22.267 -2.533 -35.163 1.00 93.12 79 ASP A O 1
ATOM 624 N N . GLN A 1 80 ? 22.722 -1.817 -33.087 1.00 91.69 80 GLN A N 1
ATOM 625 C CA . GLN A 1 80 ? 24.167 -1.634 -33.313 1.00 91.69 80 GLN A CA 1
ATOM 626 C C . GLN A 1 80 ? 24.916 -2.929 -33.660 1.00 91.69 80 GLN A C 1
ATOM 628 O O . GLN A 1 80 ? 25.953 -2.875 -34.306 1.00 91.69 80 GLN A O 1
ATOM 633 N N . LEU A 1 81 ? 24.427 -4.087 -33.212 1.00 89.25 81 LEU A N 1
ATOM 634 C CA . LEU A 1 81 ? 25.021 -5.392 -33.528 1.00 89.25 81 LEU A CA 1
ATOM 635 C C . LEU A 1 81 ? 24.548 -5.968 -34.872 1.00 89.25 81 LEU A C 1
ATOM 637 O O . LEU A 1 81 ? 25.065 -7.000 -35.302 1.00 89.25 81 LEU A O 1
ATOM 641 N N . LYS A 1 82 ? 23.525 -5.365 -35.490 1.00 87.44 82 LYS A N 1
ATOM 642 C CA . LYS A 1 82 ? 22.981 -5.783 -36.790 1.00 87.44 82 LYS A CA 1
ATOM 643 C C . LYS A 1 82 ? 23.568 -5.002 -37.971 1.00 87.44 82 LYS A C 1
ATOM 645 O O . LYS A 1 82 ? 23.399 -5.469 -39.097 1.00 87.44 82 LYS A O 1
ATOM 650 N N . GLU A 1 83 ? 24.195 -3.849 -37.725 1.00 59.72 83 GLU A N 1
ATOM 651 C CA . GLU A 1 83 ? 25.074 -3.145 -38.681 1.00 59.72 83 GLU A CA 1
ATOM 652 C C . GLU A 1 83 ? 26.468 -3.784 -38.738 1.00 59.72 83 GLU A C 1
ATOM 654 O O . GLU A 1 83 ? 27.027 -3.838 -39.859 1.00 59.72 83 GLU A O 1
#

Radius of gyration: 37.05 Å; Cα contacts (8 Å, |Δi|>4): 20; chains: 1; bounding box: 68×33×110 Å

Foldseek 3Di:
DDDDPPPPPPPPDDDDPVRVCCVVVNDQFDDDDPHDGHDDDPPCVVVVVVVVVVVVVVVVVVVVVVVVVVVVVVVVVVVVVVD

Secondary structure (DSSP, 8-state):
----------------HHHHHHHHH-S-----SSS--SSPPPTHHHHHHHHHHHHHHHHHHHHHHHHHHHHHHHHHHHHHTT-

Solvent-accessible surface area (backbone atoms only — not comparable to full-atom values): 5279 Å² total; per-residue (Å²): 136,84,81,78,77,80,75,79,75,78,82,68,75,91,66,55,73,66,55,52,47,35,72,76,72,41,73,86,72,47,45,59,85,93,78,50,78,36,78,69,78,72,78,57,64,60,59,54,53,53,49,55,51,52,52,52,51,52,54,54,50,51,55,50,54,50,50,53,52,52,49,53,54,50,52,54,53,53,54,66,72,73,111

pLDDT: mean 75.53, std 16.43, range [41.34, 96.19]